Protein AF-A0AAW4BK93-F1 (afdb_monomer_lite)

Secondary structure (DSSP, 8-state):
------------TTSHHHHSSS--PSP---TTS----HHHHHHTTHHHHHHHHHHHT--HHHHHHHTHHHHHHHH-

Foldseek 3Di:
DDDDDDDPPPDPPPVVVVVVPPDPPPPPPDPDDPLQQLVRVVVVCVVVLVVVCVVVVDDPVCCVVPPVVVSNVVSD

Radius of gyration: 22.88 Å; chains: 1; bounding box: 46×45×49 Å

Sequence (76 aa):
MFKNLFFQTKALPELSSQLDADIPRYPPFLKGLPAASPEDLQSTQDELIAKLRQVLGFNLRDFQRLIQPCIDHLAA

Structure (mmCIF, N/CA/C/O backbone):
data_AF-A0AAW4BK93-F1
#
_entry.id   AF-A0AAW4BK93-F1
#
loop_
_atom_site.group_PDB
_atom_site.id
_atom_site.type_symbol
_atom_site.label_atom_id
_atom_site.label_alt_id
_atom_site.label_comp_id
_atom_site.label_asym_id
_atom_site.label_entity_id
_atom_site.label_seq_id
_atom_site.pdbx_PDB_ins_code
_atom_site.Cartn_x
_atom_site.Cartn_y
_atom_site.Cartn_z
_atom_site.occupancy
_atom_site.B_iso_or_equiv
_atom_site.auth_seq_id
_atom_site.auth_comp_id
_atom_site.auth_asym_id
_atom_site.auth_atom_id
_atom_site.pdbx_PDB_model_num
ATOM 1 N N . MET A 1 1 ? -31.683 39.180 -10.280 1.00 40.62 1 MET A N 1
ATOM 2 C CA . MET A 1 1 ? -31.979 38.272 -11.409 1.00 40.62 1 MET A CA 1
ATOM 3 C C . MET A 1 1 ? -30.953 38.565 -12.500 1.00 40.62 1 MET A C 1
ATOM 5 O O . MET A 1 1 ? -31.180 39.445 -13.313 1.00 40.62 1 MET A O 1
ATOM 9 N N . PHE A 1 2 ? -29.775 37.933 -12.443 1.00 42.09 2 PHE A N 1
ATOM 10 C CA . PHE A 1 2 ? -28.670 38.194 -13.375 1.00 42.09 2 PHE A CA 1
ATOM 11 C C . PHE A 1 2 ? -28.531 37.006 -14.328 1.00 42.09 2 PHE A C 1
ATOM 13 O O . PHE A 1 2 ? -27.999 35.960 -13.970 1.00 42.09 2 PHE A O 1
ATOM 20 N N . LYS A 1 3 ? -29.090 37.165 -15.527 1.00 46.44 3 LYS A N 1
ATOM 21 C CA . LYS A 1 3 ? -28.815 36.331 -16.698 1.00 46.44 3 LYS A CA 1
ATOM 22 C C . LYS A 1 3 ? -27.755 37.055 -17.528 1.00 46.44 3 LYS A C 1
ATOM 24 O O . LYS A 1 3 ? -27.854 38.269 -17.674 1.00 46.44 3 LYS A O 1
ATOM 29 N N . ASN A 1 4 ? -26.832 36.281 -18.095 1.00 49.69 4 ASN A N 1
ATOM 30 C CA . ASN A 1 4 ? -25.785 36.649 -19.060 1.00 49.69 4 ASN A CA 1
ATOM 31 C C . ASN A 1 4 ? -24.404 36.890 -18.453 1.00 49.69 4 ASN A C 1
ATOM 33 O O . ASN A 1 4 ? -24.045 38.018 -18.147 1.00 49.69 4 ASN A O 1
ATOM 37 N N . LEU A 1 5 ? -23.604 35.824 -18.402 1.00 53.00 5 LEU A N 1
ATOM 38 C CA . LEU A 1 5 ? -22.158 35.905 -18.613 1.00 53.00 5 LEU A CA 1
ATOM 39 C C . LEU A 1 5 ? -21.638 34.539 -19.112 1.00 53.00 5 LEU A C 1
ATOM 41 O O . LEU A 1 5 ? -20.802 33.892 -18.493 1.00 53.00 5 LEU A O 1
ATOM 45 N N . PHE A 1 6 ? -22.197 34.050 -20.225 1.00 56.09 6 PHE A N 1
ATOM 46 C CA . PHE A 1 6 ? -21.581 32.946 -20.964 1.00 56.09 6 PHE A CA 1
ATOM 47 C C . PHE A 1 6 ? -20.473 33.539 -21.833 1.00 56.09 6 PHE A C 1
ATOM 49 O O . PHE A 1 6 ? -20.745 34.170 -22.853 1.00 56.09 6 PHE A O 1
ATOM 56 N N . PHE A 1 7 ? -19.227 33.374 -21.396 1.00 56.03 7 PHE A N 1
ATOM 57 C CA . PHE A 1 7 ? -18.053 33.665 -22.207 1.00 56.03 7 PHE A CA 1
ATOM 58 C C . PHE A 1 7 ? -18.097 32.803 -23.477 1.00 56.03 7 PHE A C 1
ATOM 60 O O . PHE A 1 7 ? -17.922 31.588 -23.426 1.00 56.03 7 PHE A O 1
ATOM 67 N N . GLN A 1 8 ? -18.340 33.433 -24.626 1.00 49.97 8 GLN A N 1
ATOM 68 C CA . GLN A 1 8 ? -18.040 32.848 -25.930 1.00 49.97 8 GLN A CA 1
ATOM 69 C C . GLN A 1 8 ? -16.521 32.891 -26.135 1.00 49.97 8 GLN A C 1
ATOM 71 O O . GLN A 1 8 ? -15.982 33.830 -26.717 1.00 49.97 8 GLN A O 1
ATOM 76 N N . THR A 1 9 ? -15.805 31.867 -25.682 1.00 52.31 9 THR A N 1
ATOM 77 C CA . THR A 1 9 ? -14.472 31.566 -26.214 1.00 52.31 9 THR A CA 1
ATOM 78 C C . THR A 1 9 ? -14.661 30.789 -27.508 1.00 52.31 9 THR A C 1
ATOM 80 O O . THR A 1 9 ? -14.759 29.565 -27.530 1.00 52.31 9 THR A O 1
ATOM 83 N N . LYS A 1 10 ? -14.760 31.522 -28.619 1.00 46.12 10 LYS A N 1
ATOM 84 C CA . LYS A 1 10 ? -14.601 30.951 -29.956 1.00 46.12 10 LYS A CA 1
ATOM 85 C C . LYS A 1 10 ? -13.180 30.381 -30.020 1.00 46.12 10 LYS A C 1
ATOM 87 O O . LYS A 1 10 ? -12.223 31.145 -30.092 1.00 46.12 10 LYS A O 1
ATOM 92 N N . ALA A 1 11 ? -13.042 29.063 -29.897 1.00 56.78 11 ALA A N 1
ATOM 93 C CA . ALA A 1 11 ? -11.754 28.391 -30.009 1.00 56.78 11 ALA A CA 1
ATOM 94 C C . ALA A 1 11 ? -11.139 28.724 -31.379 1.00 56.78 11 ALA A C 1
ATOM 96 O O . ALA A 1 11 ? -11.778 28.506 -32.408 1.00 56.78 11 ALA A O 1
ATOM 97 N N . LEU A 1 12 ? -9.934 29.299 -31.385 1.00 52.34 12 LEU A N 1
ATOM 98 C CA . LEU A 1 12 ? -9.105 29.446 -32.582 1.00 52.34 12 LEU A CA 1
ATOM 99 C C . LEU A 1 12 ? -8.582 28.041 -32.939 1.00 52.34 12 LEU A C 1
ATOM 101 O O . LEU A 1 12 ? -7.729 27.544 -32.206 1.00 52.34 12 LEU A O 1
ATOM 105 N N . PRO A 1 13 ? -9.078 27.378 -34.002 1.00 51.75 13 PRO A N 1
ATOM 106 C CA . PRO A 1 13 ? -8.791 25.959 -34.252 1.00 51.75 13 PRO A CA 1
ATOM 107 C C . PRO A 1 13 ? -7.376 25.694 -34.793 1.00 51.75 13 PRO A C 1
ATOM 109 O O . PRO A 1 13 ? -6.958 24.547 -34.878 1.00 51.75 13 PRO A O 1
ATOM 112 N N . GLU A 1 14 ? -6.641 26.740 -35.175 1.00 51.00 14 GLU A N 1
ATOM 113 C CA . GLU A 1 14 ? -5.393 26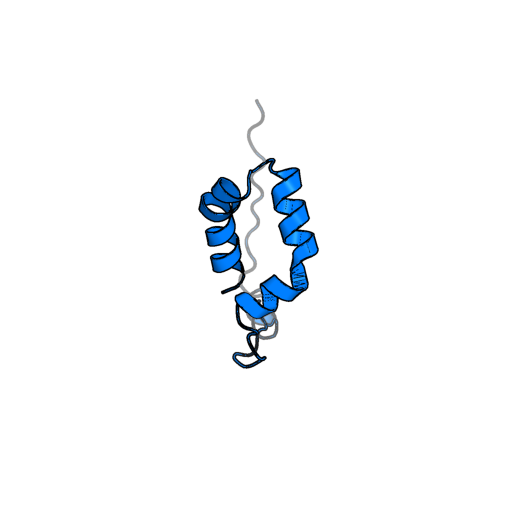.612 -35.944 1.00 51.00 14 GLU A CA 1
ATOM 114 C C . GLU A 1 14 ? -4.120 26.628 -35.077 1.00 51.00 14 GLU A C 1
ATOM 116 O O . GLU A 1 14 ? -3.084 26.128 -35.501 1.00 51.00 14 GLU A O 1
ATOM 121 N N . LEU A 1 15 ? -4.173 27.142 -33.839 1.00 48.38 15 LEU A N 1
ATOM 122 C CA . LEU A 1 15 ? -2.988 27.212 -32.962 1.00 48.38 15 LEU A CA 1
ATOM 123 C C . LEU A 1 15 ? -2.740 25.934 -32.146 1.00 48.38 15 LEU A C 1
ATOM 125 O O . LEU A 1 15 ? -1.613 25.705 -31.711 1.00 48.38 15 LEU A O 1
ATOM 129 N N . SER A 1 16 ? -3.758 25.095 -31.935 1.00 53.12 16 SER A N 1
ATOM 130 C CA . SER A 1 16 ? -3.608 23.833 -31.195 1.00 53.12 16 SER A CA 1
ATOM 131 C C . SER A 1 16 ? -2.735 22.831 -31.950 1.00 53.12 16 SER A C 1
ATOM 133 O O . SER A 1 16 ? -1.868 22.194 -31.361 1.00 53.12 16 SER A O 1
ATOM 135 N N . SER A 1 17 ? -2.891 22.760 -33.271 1.00 53.62 17 SER A N 1
ATOM 136 C CA . SER A 1 17 ? -2.241 21.759 -34.122 1.00 53.62 17 SER A CA 1
ATOM 137 C C . SER A 1 17 ? -0.721 21.941 -34.230 1.00 53.62 17 SER A C 1
ATOM 139 O O . SER A 1 17 ? -0.005 20.969 -34.447 1.00 53.62 17 SER A O 1
ATOM 141 N N . GLN A 1 18 ? -0.218 23.173 -34.075 1.00 52.19 18 GLN A N 1
ATOM 142 C CA . GLN A 1 18 ? 1.215 23.485 -34.191 1.00 52.19 18 GLN A CA 1
ATOM 143 C C . GLN A 1 18 ? 1.987 23.327 -32.872 1.00 52.19 18 GLN A C 1
ATOM 145 O O . GLN A 1 18 ? 3.203 23.179 -32.905 1.00 52.19 18 GLN A O 1
ATOM 150 N N . LEU A 1 19 ? 1.305 23.338 -31.722 1.00 53.97 19 LEU A N 1
ATOM 151 C CA . LEU A 1 19 ? 1.923 23.153 -30.399 1.00 53.97 19 LEU A CA 1
ATOM 152 C C . LEU A 1 19 ? 1.845 21.700 -29.901 1.00 53.97 19 LEU A C 1
ATOM 154 O O . LEU A 1 19 ? 2.518 21.343 -28.938 1.00 53.97 19 LEU A O 1
ATOM 158 N N . ASP A 1 20 ? 1.048 20.858 -30.561 1.00 54.97 20 ASP A N 1
ATOM 159 C CA . ASP A 1 20 ? 0.828 19.458 -30.183 1.00 54.97 20 ASP A CA 1
ATOM 160 C C . ASP A 1 20 ? 1.941 18.493 -30.632 1.00 54.97 20 ASP A C 1
ATOM 162 O O . ASP A 1 20 ? 1.956 17.340 -30.199 1.00 54.97 20 ASP A O 1
ATOM 166 N N . ALA A 1 21 ? 2.867 18.929 -31.493 1.00 58.44 21 ALA A N 1
ATOM 167 C CA . ALA A 1 21 ? 3.891 18.051 -32.066 1.00 58.44 21 ALA A CA 1
ATOM 168 C C . ALA A 1 21 ? 5.113 17.827 -31.150 1.00 58.44 21 ALA A C 1
ATOM 170 O O . ALA A 1 21 ? 5.731 16.769 -31.230 1.00 58.44 21 ALA A O 1
ATOM 171 N N . ASP A 1 22 ? 5.424 18.776 -30.256 1.00 58.81 22 ASP A N 1
ATOM 172 C CA . ASP A 1 22 ? 6.689 18.797 -29.497 1.00 58.81 22 ASP A CA 1
ATOM 173 C C . ASP A 1 22 ? 6.525 18.662 -27.975 1.00 58.81 22 ASP A C 1
ATOM 175 O O . ASP A 1 22 ? 7.513 18.665 -27.240 1.00 58.81 22 ASP A O 1
ATOM 179 N N . ILE A 1 23 ? 5.295 18.535 -27.465 1.00 63.81 23 ILE A N 1
ATOM 180 C CA . ILE A 1 23 ? 5.071 18.332 -26.030 1.00 63.81 23 ILE A CA 1
ATOM 181 C C . ILE A 1 23 ? 5.051 16.824 -25.755 1.00 63.81 23 ILE A C 1
ATOM 183 O O . ILE A 1 23 ? 4.065 16.162 -26.099 1.00 63.81 23 ILE A O 1
ATOM 187 N N . PRO A 1 24 ? 6.086 16.247 -25.110 1.00 66.38 24 PRO A N 1
ATOM 188 C CA . PRO A 1 24 ? 6.028 14.862 -24.672 1.00 66.38 24 PRO A CA 1
ATOM 189 C C . PRO A 1 24 ? 4.895 14.723 -23.652 1.00 66.38 24 PRO A C 1
ATOM 191 O O . PRO A 1 24 ? 4.968 15.223 -22.528 1.00 66.38 24 PRO A O 1
ATOM 194 N N . ARG A 1 25 ? 3.805 14.075 -24.069 1.00 67.06 25 ARG A N 1
ATOM 195 C CA . ARG A 1 25 ? 2.644 13.841 -23.210 1.00 67.06 25 ARG A CA 1
ATOM 196 C C . ARG A 1 25 ? 3.019 12.840 -22.122 1.00 67.06 25 ARG A C 1
ATOM 198 O O . ARG A 1 25 ? 3.602 11.794 -22.399 1.00 67.06 25 ARG A O 1
ATOM 205 N N . TYR A 1 26 ? 2.688 13.188 -20.882 1.00 63.44 26 TYR A N 1
ATOM 206 C CA . TYR A 1 26 ? 2.993 12.368 -19.718 1.00 63.44 26 TYR A CA 1
ATOM 207 C C . TYR A 1 26 ? 2.216 11.032 -19.770 1.00 63.44 26 TYR A C 1
ATOM 209 O O . TYR A 1 26 ? 1.048 11.031 -20.169 1.00 63.44 26 TYR A O 1
ATOM 217 N N . PRO A 1 27 ? 2.822 9.924 -19.311 1.00 59.06 27 PRO A N 1
ATOM 218 C CA . PRO A 1 27 ? 4.158 9.887 -18.732 1.00 59.06 27 PRO A CA 1
ATOM 219 C C . PRO A 1 27 ? 5.298 9.688 -19.743 1.00 59.06 27 PRO A C 1
ATOM 221 O O . PRO A 1 27 ? 5.183 8.861 -20.643 1.00 59.06 27 PRO A O 1
ATOM 224 N N . PRO A 1 28 ? 6.451 10.348 -19.528 1.00 61.66 28 PRO A N 1
ATOM 225 C CA . PRO A 1 28 ? 7.693 10.180 -20.277 1.00 61.66 28 PRO A CA 1
ATOM 226 C C . PRO A 1 28 ? 8.458 8.923 -19.832 1.00 61.66 28 PRO A C 1
ATOM 228 O O . PRO A 1 28 ? 9.687 8.886 -19.887 1.00 61.66 28 PRO A O 1
ATOM 231 N N . PHE A 1 29 ? 7.770 7.899 -19.322 1.00 56.53 29 PHE A N 1
ATOM 232 C CA . PHE A 1 29 ? 8.448 6.674 -18.930 1.00 56.53 29 PHE A CA 1
ATOM 233 C C . PHE A 1 29 ? 8.746 5.886 -20.200 1.00 56.53 29 PHE A C 1
ATOM 235 O O . PHE A 1 29 ? 7.892 5.195 -20.757 1.00 56.53 29 PHE A O 1
ATOM 242 N N . LEU A 1 30 ? 9.982 6.030 -20.679 1.00 55.19 30 LEU A N 1
ATOM 243 C CA . LEU A 1 30 ? 10.594 5.077 -21.593 1.00 55.19 30 LEU A CA 1
ATOM 244 C C . LEU A 1 30 ? 10.316 3.676 -21.039 1.00 55.19 30 LEU A C 1
ATOM 246 O O . LEU A 1 30 ? 10.756 3.351 -19.936 1.00 55.19 30 LEU A O 1
ATOM 250 N N . LYS A 1 31 ? 9.552 2.868 -21.786 1.00 56.19 31 LYS A N 1
ATOM 251 C CA . LYS A 1 31 ? 9.343 1.443 -21.503 1.00 56.19 31 LYS A CA 1
ATOM 252 C C . LYS A 1 31 ? 10.722 0.779 -21.400 1.00 56.19 31 LYS A C 1
ATOM 254 O O . LYS A 1 31 ? 11.295 0.442 -22.432 1.00 56.19 31 LYS A O 1
ATOM 259 N N . GLY A 1 32 ? 11.280 0.651 -20.196 1.00 58.59 32 GLY A N 1
ATOM 260 C CA . GLY A 1 32 ? 12.588 0.015 -20.007 1.00 58.59 32 GLY A CA 1
ATOM 261 C C . GLY A 1 32 ? 13.540 0.584 -18.953 1.00 58.59 32 GLY A C 1
ATOM 262 O O . GLY A 1 32 ? 14.658 0.084 -18.878 1.00 58.59 32 GLY A O 1
ATOM 263 N N . LEU A 1 33 ? 13.173 1.569 -18.126 1.00 55.25 33 LEU A N 1
ATOM 264 C CA . LEU A 1 33 ? 13.911 1.750 -16.862 1.00 55.25 33 LEU A CA 1
ATOM 265 C C . LEU A 1 33 ? 13.539 0.600 -15.919 1.00 55.25 33 LEU A C 1
ATOM 267 O O . LEU A 1 33 ? 12.395 0.151 -16.001 1.00 55.25 33 LEU A O 1
ATOM 271 N N . PRO A 1 34 ? 14.472 0.074 -15.097 1.00 55.47 34 PRO A N 1
ATOM 272 C CA . PRO A 1 34 ? 14.212 -1.121 -14.311 1.00 55.47 34 PRO A CA 1
ATOM 273 C C . PRO A 1 34 ? 13.028 -0.800 -13.411 1.00 55.47 34 PRO A C 1
ATOM 275 O O . PRO A 1 34 ? 13.138 0.015 -12.496 1.00 55.47 34 PRO A O 1
ATOM 278 N N . ALA A 1 35 ? 11.877 -1.375 -13.748 1.00 64.19 35 ALA A N 1
ATOM 279 C CA . ALA A 1 35 ? 10.705 -1.336 -12.908 1.00 64.19 35 ALA A CA 1
ATOM 280 C C . ALA A 1 35 ? 11.093 -2.198 -11.715 1.00 64.19 35 ALA A C 1
ATOM 282 O O . ALA A 1 35 ? 10.956 -3.419 -11.763 1.00 64.19 35 ALA A O 1
ATOM 283 N N . ALA A 1 36 ? 11.733 -1.573 -10.720 1.00 69.69 36 ALA A N 1
ATOM 284 C CA . ALA A 1 36 ? 11.912 -2.177 -9.416 1.00 69.69 36 ALA A CA 1
ATOM 285 C C . ALA A 1 36 ? 10.561 -2.790 -9.065 1.00 69.69 36 ALA A C 1
ATOM 287 O O . ALA A 1 36 ? 9.522 -2.155 -9.282 1.00 69.69 36 ALA A O 1
ATOM 288 N N . SER A 1 37 ? 10.583 -4.059 -8.671 1.00 81.38 37 SER A N 1
ATOM 289 C CA . SER A 1 37 ? 9.341 -4.766 -8.407 1.00 81.38 37 SER A CA 1
ATOM 290 C C . SER A 1 37 ? 8.524 -3.962 -7.384 1.00 81.38 37 SER A C 1
ATOM 292 O O . SER A 1 37 ? 9.102 -3.212 -6.583 1.00 81.38 37 SER A O 1
ATOM 294 N N . PRO A 1 38 ? 7.188 -4.075 -7.384 1.00 82.06 38 PRO A N 1
ATOM 295 C CA . PRO A 1 38 ? 6.375 -3.431 -6.364 1.00 82.06 38 PRO A CA 1
ATOM 296 C C . PRO A 1 38 ? 6.891 -3.722 -4.948 1.00 82.06 38 PRO A C 1
ATOM 298 O O . PRO A 1 38 ? 6.854 -2.829 -4.103 1.00 82.06 38 PRO A O 1
ATOM 301 N N . GLU A 1 39 ? 7.442 -4.919 -4.695 1.00 86.38 39 GLU A N 1
ATOM 302 C CA . GLU A 1 39 ? 8.082 -5.232 -3.416 1.00 86.38 39 GLU A CA 1
ATOM 303 C C . GLU A 1 39 ? 9.365 -4.426 -3.151 1.00 86.38 39 GLU A C 1
ATOM 305 O O . GLU A 1 39 ? 9.516 -3.865 -2.062 1.00 86.38 39 GLU A O 1
ATOM 310 N N . ASP A 1 40 ? 10.250 -4.285 -4.141 1.00 87.56 40 ASP A N 1
ATOM 311 C CA . ASP A 1 40 ? 11.480 -3.500 -4.004 1.00 87.56 40 ASP A CA 1
ATOM 312 C C . ASP A 1 40 ? 11.158 -2.023 -3.744 1.00 87.56 40 ASP A C 1
ATOM 314 O O . ASP A 1 40 ? 11.719 -1.413 -2.832 1.00 87.56 40 ASP A O 1
ATOM 318 N N . LEU A 1 41 ? 10.204 -1.445 -4.482 1.00 86.25 41 LEU A N 1
ATOM 319 C CA . LEU A 1 41 ? 9.781 -0.054 -4.292 1.00 86.25 41 LEU A CA 1
ATOM 320 C C . LEU A 1 41 ? 9.153 0.187 -2.920 1.00 86.25 41 LEU A C 1
ATOM 322 O O . LEU A 1 41 ? 9.415 1.219 -2.295 1.00 86.25 41 LEU A O 1
ATOM 326 N N . GLN A 1 42 ? 8.332 -0.744 -2.442 1.00 89.69 42 GLN A N 1
ATOM 327 C CA . GLN A 1 42 ? 7.702 -0.627 -1.130 1.00 89.69 42 GLN A CA 1
ATOM 328 C C . GLN A 1 42 ? 8.723 -0.742 0.006 1.00 89.69 42 GLN A C 1
ATOM 330 O O . GLN A 1 42 ? 8.649 0.050 0.944 1.00 89.69 42 GLN A O 1
ATOM 335 N N . SER A 1 43 ? 9.721 -1.625 -0.117 1.00 89.50 43 SER A N 1
ATOM 336 C CA . SER A 1 43 ? 10.783 -1.792 0.891 1.00 89.50 43 SER A CA 1
ATOM 337 C C . SER A 1 43 ? 11.611 -0.523 1.119 1.00 89.50 43 SER A C 1
ATOM 339 O O . SER A 1 43 ? 12.055 -0.242 2.230 1.00 89.50 43 SER A O 1
ATOM 341 N N . THR A 1 44 ? 11.768 0.317 0.089 1.00 91.62 44 THR A N 1
ATOM 342 C CA . THR A 1 44 ? 12.444 1.617 0.241 1.00 91.62 44 THR A CA 1
ATOM 343 C C . THR A 1 44 ? 11.613 2.641 1.025 1.00 91.62 44 THR A C 1
ATOM 345 O O . THR A 1 44 ? 12.126 3.694 1.403 1.00 91.62 44 THR A O 1
ATOM 348 N N . GLN A 1 45 ? 10.333 2.350 1.281 1.00 92.25 45 GLN A N 1
ATOM 349 C CA . GLN A 1 45 ? 9.333 3.275 1.817 1.00 92.25 45 GLN A CA 1
ATOM 350 C C . GLN A 1 45 ? 8.653 2.759 3.098 1.00 92.25 45 GLN A C 1
ATOM 352 O O . GLN A 1 45 ? 7.584 3.252 3.470 1.00 92.25 45 GLN A O 1
ATOM 357 N N . ASP A 1 46 ? 9.283 1.830 3.822 1.00 91.94 46 ASP A N 1
ATOM 358 C CA . ASP A 1 46 ? 8.749 1.242 5.060 1.00 91.94 46 ASP A CA 1
ATOM 359 C C . ASP A 1 46 ? 8.302 2.295 6.087 1.00 91.94 46 ASP A C 1
ATOM 361 O O . ASP A 1 46 ? 7.238 2.173 6.698 1.00 91.94 46 ASP A O 1
ATOM 365 N N . GLU A 1 47 ? 9.077 3.372 6.260 1.00 94.75 47 GLU A N 1
ATOM 366 C CA . GLU A 1 47 ? 8.735 4.447 7.198 1.00 94.75 47 GLU A CA 1
ATOM 367 C C . GLU A 1 47 ? 7.447 5.180 6.785 1.00 94.75 47 GLU A C 1
ATOM 369 O O . GLU A 1 47 ? 6.609 5.506 7.631 1.00 94.75 47 GLU A O 1
ATOM 374 N N . LEU A 1 48 ? 7.261 5.419 5.483 1.00 94.75 48 LEU A N 1
ATOM 375 C CA . LEU A 1 48 ? 6.069 6.076 4.952 1.00 94.75 48 LEU A CA 1
ATOM 376 C C . LEU A 1 48 ? 4.836 5.184 5.128 1.00 94.75 48 LEU A C 1
ATOM 378 O O . LEU A 1 48 ? 3.803 5.655 5.606 1.00 94.75 48 LEU A O 1
ATOM 382 N N . ILE A 1 49 ? 4.958 3.896 4.806 1.00 94.25 49 ILE A N 1
ATOM 383 C CA . ILE A 1 49 ? 3.884 2.907 4.964 1.00 94.25 49 ILE A CA 1
ATOM 384 C C . ILE A 1 49 ? 3.520 2.753 6.452 1.00 94.25 49 ILE A C 1
ATOM 386 O O . ILE A 1 49 ? 2.339 2.725 6.814 1.00 94.25 49 ILE A O 1
ATOM 390 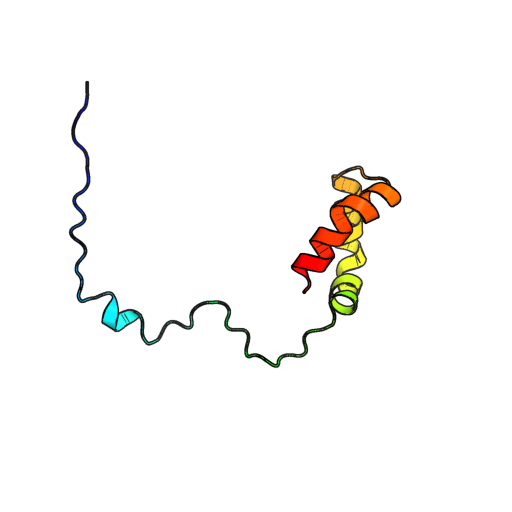N N . ALA A 1 50 ? 4.513 2.745 7.346 1.00 93.50 50 ALA A N 1
ATOM 391 C CA . ALA A 1 50 ? 4.293 2.703 8.788 1.00 93.50 50 ALA A CA 1
ATOM 392 C C . ALA A 1 50 ? 3.557 3.952 9.304 1.00 93.50 50 ALA A C 1
ATOM 394 O O . ALA A 1 50 ? 2.609 3.820 10.087 1.00 93.50 50 ALA A O 1
ATOM 395 N N . LYS A 1 51 ? 3.940 5.150 8.843 1.00 96.19 51 LYS A N 1
ATOM 396 C CA . LYS A 1 51 ? 3.233 6.403 9.159 1.00 96.19 51 LYS A CA 1
ATOM 397 C C . LYS A 1 51 ? 1.801 6.386 8.635 1.00 96.19 51 LYS A C 1
ATOM 399 O O . LYS A 1 51 ? 0.893 6.758 9.372 1.00 96.19 51 LYS A O 1
ATOM 404 N N . LEU A 1 52 ? 1.578 5.900 7.412 1.00 95.12 52 LEU A N 1
ATOM 405 C CA . LEU A 1 52 ? 0.243 5.762 6.827 1.00 95.12 52 LEU A CA 1
ATOM 406 C C . LEU A 1 52 ? -0.663 4.912 7.731 1.00 95.12 52 LEU A C 1
ATOM 408 O O . LEU A 1 52 ? -1.772 5.324 8.066 1.00 95.12 52 LEU A O 1
ATOM 412 N N . ARG A 1 53 ? -0.165 3.761 8.203 1.00 95.25 53 ARG A N 1
ATOM 413 C CA . ARG A 1 53 ? -0.899 2.897 9.139 1.00 95.25 53 ARG A CA 1
ATOM 414 C C . ARG A 1 53 ? -1.237 3.607 10.447 1.00 95.25 53 ARG A C 1
ATOM 416 O O . ARG A 1 53 ? -2.357 3.468 10.934 1.00 95.25 53 ARG A O 1
ATOM 423 N N . GLN A 1 54 ? -0.284 4.348 11.014 1.00 95.12 54 GLN A N 1
ATOM 424 C CA . GLN A 1 54 ? -0.488 5.094 12.258 1.00 95.12 54 GLN A CA 1
ATOM 425 C C . GLN A 1 54 ? -1.537 6.199 12.100 1.00 95.12 54 GLN A C 1
ATOM 427 O O . GLN A 1 54 ? -2.437 6.294 12.928 1.00 95.12 54 GLN A O 1
ATOM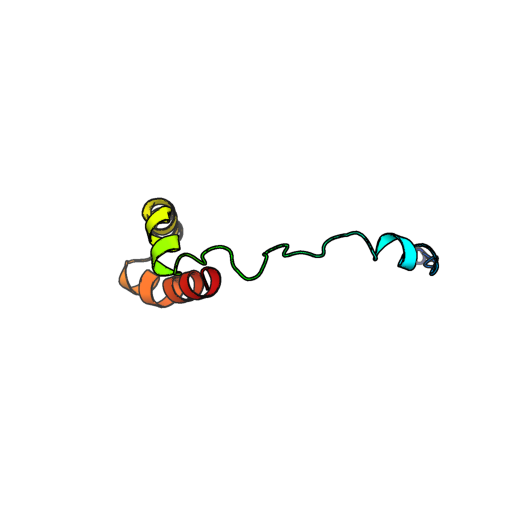 432 N N . VAL A 1 55 ? -1.455 6.993 11.029 1.00 97.00 55 VAL A N 1
ATOM 433 C CA . VAL A 1 55 ? -2.384 8.104 10.756 1.00 97.00 55 VAL A CA 1
ATOM 434 C C . VAL A 1 55 ? -3.804 7.599 10.520 1.00 97.00 55 VAL A C 1
ATOM 436 O O . VAL A 1 55 ? -4.760 8.197 11.006 1.00 97.00 55 VAL A O 1
ATOM 439 N N . LEU A 1 56 ? -3.949 6.480 9.810 1.00 95.06 56 LEU A N 1
ATOM 440 C CA . LEU A 1 56 ? -5.252 5.868 9.555 1.00 95.06 56 LEU A CA 1
ATOM 441 C C . LEU A 1 56 ? -5.812 5.108 10.770 1.00 95.06 56 LEU A C 1
ATOM 443 O O . LEU A 1 56 ? -6.979 4.729 10.764 1.00 95.06 56 LEU A O 1
ATOM 447 N N . GLY A 1 57 ? -5.003 4.871 11.809 1.00 95.19 57 GLY A N 1
ATOM 448 C CA . GLY A 1 57 ? -5.436 4.200 13.036 1.00 95.19 57 GLY A CA 1
ATOM 449 C C . GLY A 1 57 ? -5.748 2.708 12.871 1.00 95.19 57 GLY A C 1
ATOM 450 O O . GLY A 1 57 ? -6.423 2.127 13.720 1.00 95.19 57 GLY A O 1
ATOM 451 N N . PHE A 1 58 ? -5.269 2.066 11.802 1.00 94.69 58 PHE A N 1
ATOM 452 C CA . PHE A 1 58 ? -5.519 0.644 11.569 1.00 94.69 58 PHE A CA 1
ATOM 453 C C . PHE A 1 58 ? -4.580 -0.247 12.391 1.00 94.69 58 PHE A C 1
ATOM 455 O O . PHE A 1 58 ? -3.366 -0.025 12.483 1.00 94.69 58 PHE A O 1
ATOM 462 N N . ASN A 1 59 ? -5.132 -1.339 12.929 1.00 95.06 59 ASN A N 1
ATOM 463 C CA . ASN A 1 59 ? -4.307 -2.467 13.349 1.00 95.06 59 ASN A CA 1
ATOM 464 C C . ASN A 1 59 ? -3.670 -3.139 12.114 1.00 95.06 59 ASN A C 1
ATOM 466 O O . ASN A 1 59 ? -4.076 -2.902 10.976 1.00 95.06 59 ASN A O 1
ATOM 470 N N . LEU A 1 60 ? -2.655 -3.980 12.332 1.00 93.44 60 LEU A N 1
ATOM 471 C CA . LEU A 1 60 ? -1.908 -4.596 11.231 1.00 93.44 60 LEU A CA 1
ATOM 472 C C . LEU A 1 60 ? -2.805 -5.423 10.296 1.00 93.44 60 LEU A C 1
ATOM 474 O O . LEU A 1 60 ? -2.657 -5.332 9.082 1.00 93.44 60 LEU A O 1
ATOM 478 N N . ARG A 1 61 ? -3.761 -6.176 10.851 1.00 96.44 61 ARG A N 1
ATOM 479 C CA . ARG A 1 61 ? -4.677 -7.024 10.077 1.00 96.44 61 ARG A CA 1
ATOM 480 C C . ARG A 1 61 ? -5.557 -6.192 9.145 1.00 96.44 61 ARG A C 1
ATOM 482 O O . ARG A 1 61 ? -5.673 -6.522 7.968 1.00 96.44 61 ARG A O 1
ATOM 489 N N . ASP A 1 62 ? -6.176 -5.135 9.658 1.00 96.44 62 ASP A N 1
ATOM 490 C CA . ASP A 1 62 ? -7.083 -4.300 8.867 1.00 96.44 62 ASP A CA 1
ATOM 491 C C . ASP A 1 62 ? -6.318 -3.479 7.831 1.00 96.44 62 ASP A C 1
ATOM 493 O O . ASP A 1 62 ? -6.773 -3.345 6.697 1.00 96.44 62 ASP A O 1
ATOM 497 N N . PHE A 1 63 ? -5.113 -3.017 8.175 1.00 96.88 63 PHE A N 1
ATOM 498 C CA . PHE A 1 63 ? -4.228 -2.345 7.229 1.00 96.88 63 PHE A CA 1
ATOM 499 C C . PHE A 1 63 ? -3.841 -3.266 6.061 1.00 96.88 63 PHE A C 1
ATOM 501 O O . PHE A 1 63 ? -3.995 -2.888 4.901 1.00 96.88 63 PHE A O 1
ATOM 508 N N . GLN A 1 64 ? -3.421 -4.500 6.359 1.00 95.69 64 GLN A N 1
ATOM 509 C CA . GLN A 1 64 ? -3.088 -5.506 5.346 1.00 95.69 64 GLN A CA 1
ATOM 510 C C . GLN A 1 64 ? -4.292 -5.891 4.480 1.00 95.69 64 GLN A C 1
ATOM 512 O O . GLN A 1 64 ? -4.149 -6.135 3.289 1.00 95.69 64 GLN A O 1
ATOM 517 N N . ARG A 1 65 ? -5.494 -5.945 5.058 1.00 97.25 65 ARG A N 1
ATOM 518 C CA . ARG A 1 65 ? -6.703 -6.332 4.323 1.00 97.25 65 ARG A CA 1
ATOM 519 C C . ARG A 1 65 ? -7.252 -5.212 3.437 1.00 97.25 65 ARG A C 1
ATOM 521 O O . ARG A 1 65 ? -7.802 -5.507 2.381 1.00 97.25 65 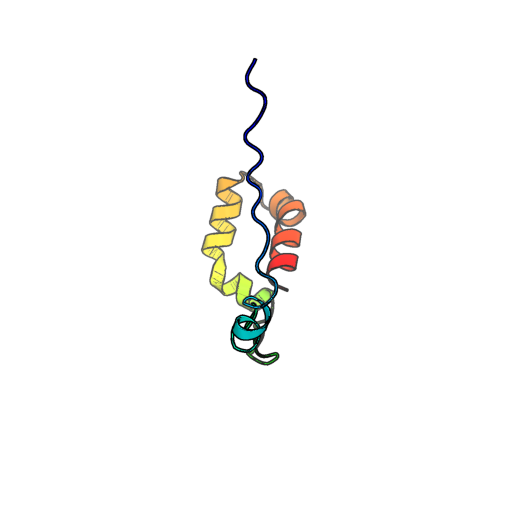ARG A O 1
ATOM 528 N N . LEU A 1 66 ? -7.193 -3.963 3.899 1.00 96.38 66 LEU A N 1
ATOM 529 C CA . LEU A 1 66 ? -7.912 -2.844 3.280 1.00 96.38 66 LEU A CA 1
ATOM 530 C C . LEU A 1 66 ? -7.005 -1.891 2.503 1.00 96.38 66 LEU A C 1
ATOM 532 O O . LEU A 1 66 ? -7.442 -1.341 1.498 1.00 96.38 66 LEU A O 1
ATOM 536 N N . ILE A 1 67 ? -5.774 -1.669 2.970 1.00 95.56 67 ILE A N 1
ATOM 537 C CA . ILE A 1 67 ? -4.884 -0.629 2.438 1.00 95.56 67 ILE A CA 1
ATOM 538 C C . ILE A 1 67 ? -3.761 -1.222 1.592 1.00 95.56 67 ILE A C 1
ATOM 540 O O . ILE A 1 67 ? -3.461 -0.673 0.535 1.00 95.56 67 ILE A O 1
ATOM 544 N N . GLN A 1 68 ? -3.187 -2.357 2.001 1.00 94.12 68 GLN A N 1
ATOM 545 C CA . GLN A 1 68 ? -2.112 -3.015 1.250 1.00 94.12 68 GLN A CA 1
ATOM 546 C C . GLN A 1 68 ? -2.462 -3.269 -0.232 1.00 94.12 68 GLN A C 1
ATOM 548 O O . GLN A 1 68 ? -1.656 -2.885 -1.073 1.00 94.12 68 GLN A O 1
ATOM 553 N N . PRO A 1 69 ? -3.673 -3.748 -0.602 1.00 94.94 69 PRO A N 1
ATOM 554 C CA . PRO A 1 69 ? -4.020 -3.945 -2.014 1.00 94.94 69 PRO A CA 1
ATOM 555 C C . PRO A 1 69 ? -4.019 -2.648 -2.837 1.00 94.94 69 PRO A C 1
ATOM 557 O O . PRO A 1 69 ? -3.754 -2.669 -4.036 1.00 94.94 69 PRO A O 1
ATOM 560 N N . CYS A 1 70 ? -4.313 -1.507 -2.204 1.00 94.31 70 CYS A N 1
ATOM 561 C CA . CYS A 1 70 ? -4.255 -0.200 -2.856 1.00 94.31 70 CYS A CA 1
ATOM 562 C C . CYS A 1 70 ? -2.806 0.232 -3.099 1.00 94.31 70 CYS A C 1
ATOM 564 O O . CYS A 1 70 ? -2.510 0.785 -4.153 1.00 94.31 70 CYS A O 1
ATOM 566 N N . ILE A 1 71 ? -1.913 -0.018 -2.134 1.00 92.69 71 ILE A N 1
ATOM 567 C CA . ILE A 1 71 ? -0.476 0.258 -2.276 1.00 92.69 71 ILE A CA 1
ATOM 568 C C . ILE A 1 71 ? 0.104 -0.623 -3.387 1.00 92.69 71 ILE A C 1
ATOM 570 O O . ILE A 1 71 ? 0.776 -0.106 -4.275 1.00 92.69 71 ILE A O 1
ATOM 574 N N . ASP A 1 72 ? -0.235 -1.912 -3.394 1.00 90.69 72 ASP A N 1
ATOM 575 C CA . ASP A 1 72 ? 0.218 -2.861 -4.413 1.00 90.69 72 ASP A CA 1
ATOM 576 C C . ASP A 1 72 ? -0.244 -2.444 -5.819 1.00 90.69 72 ASP A C 1
ATOM 578 O O . ASP A 1 72 ? 0.544 -2.467 -6.759 1.00 90.69 72 ASP A O 1
ATOM 582 N N . HIS A 1 73 ? -1.495 -1.992 -5.966 1.00 87.62 73 HIS A N 1
ATOM 583 C CA . HIS A 1 73 ? -2.018 -1.497 -7.245 1.00 87.62 73 HIS A CA 1
ATOM 584 C C . HIS A 1 73 ? -1.368 -0.176 -7.694 1.00 87.62 73 HIS A C 1
ATOM 586 O O . HIS A 1 73 ? -1.310 0.100 -8.887 1.00 87.62 73 HIS A O 1
ATOM 592 N N . LEU A 1 74 ? -0.926 0.680 -6.768 1.00 85.69 74 LEU A N 1
ATOM 593 C CA . LEU A 1 74 ? -0.251 1.942 -7.102 1.00 85.69 74 LEU A CA 1
ATOM 594 C C . LEU A 1 74 ? 1.229 1.751 -7.451 1.00 85.69 74 LEU A C 1
ATOM 596 O O . LEU A 1 74 ? 1.795 2.586 -8.152 1.00 85.69 74 LEU A O 1
ATOM 600 N N . ALA A 1 75 ? 1.850 0.697 -6.923 1.00 82.44 75 ALA A N 1
ATOM 601 C CA . ALA A 1 75 ? 3.249 0.363 -7.161 1.00 82.44 75 ALA A CA 1
ATOM 602 C C . A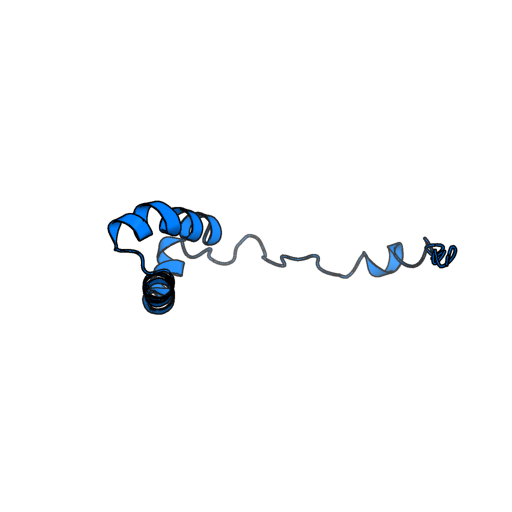LA A 1 75 ? 3.470 -0.503 -8.420 1.00 82.44 75 ALA A C 1
ATOM 604 O O . ALA A 1 75 ? 4.624 -0.699 -8.802 1.00 82.44 75 ALA A O 1
ATOM 605 N N . ALA A 1 76 ? 2.396 -1.020 -9.030 1.00 72.62 76 ALA A N 1
ATOM 606 C CA . ALA A 1 76 ? 2.395 -1.806 -10.270 1.00 72.62 76 ALA A CA 1
ATOM 607 C C . ALA A 1 76 ? 2.328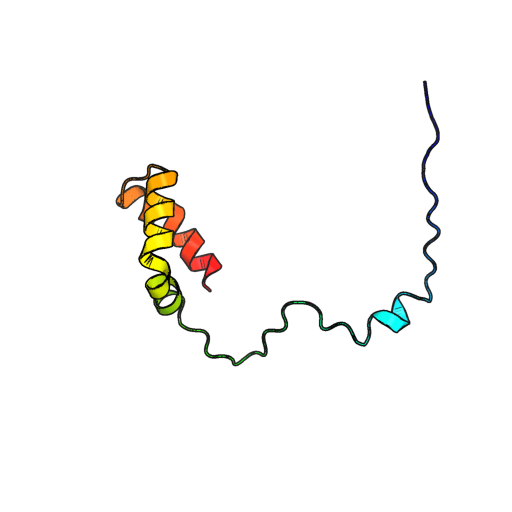 -0.926 -11.530 1.00 72.62 76 ALA A C 1
ATOM 609 O O . ALA A 1 76 ? 2.971 -1.308 -12.535 1.00 72.62 76 ALA A O 1
#

pLDDT: mean 74.58, std 19.23, range [40.62, 97.25]

Organism: Vibrio anguillarum (NCBI:txid55601)